Protein AF-A0A1D7ZZE1-F1 (afdb_monomer_lite)

Foldseek 3Di:
DDQDQDADPDDDPVLVVVLVVVLVPDPLDLLNLLVQLLSQLLNCPDPDCSNVVSQVVSCVSSVCVVVVQGFDAQPDPVLNVVLVVLSVVLSRDPPPVSVSVSSVSNSVRTDDPVRVVVVVVVVVVVVVVVVPDDDDPDDPPPPPPPPVCVPPVPPDPPPPDD

InterPro domains:
  IPR003812 Fido domain [PF02661] (18-60)
  IPR036597 Fido-like domain superfamily [SSF140931] (5-97)

Secondary structure (DSSP, 8-state):
--------SS--HHHHHHHHHHHHTS---HHHHHHHHHHHHHH--SSS-HHHHHHHHHHHHTTHHHH-------SSHHHHHHHHHHHHHHHH---HHHHHHHHHHHHHTSPPHHHHHHHHHHHHHHHHHHHTS----PPPSTTS-HHHHHHHSTTS------

Radius of gyration: 24.98 Å; chains: 1; bounding box: 47×61×64 Å

Structure (mmCIF, N/CA/C/O backbone):
data_AF-A0A1D7ZZE1-F1
#
_entry.id   AF-A0A1D7ZZE1-F1
#
loop_
_atom_site.group_PDB
_atom_site.id
_atom_site.type_symbol
_atom_site.label_atom_id
_atom_site.label_alt_id
_atom_site.label_comp_id
_atom_site.label_asym_id
_atom_site.label_entity_id
_atom_site.label_seq_id
_atom_site.pdbx_PDB_ins_code
_atom_site.Cartn_x
_atom_site.Cartn_y
_atom_site.Cartn_z
_atom_site.occupancy
_atom_site.B_iso_or_equiv
_atom_site.auth_seq_id
_atom_site.auth_comp_id
_atom_site.auth_asym_id
_atom_site.auth_atom_id
_atom_site.pdbx_PDB_model_num
ATOM 1 N N . MET A 1 1 ? 10.436 -9.782 25.705 1.00 39.03 1 MET A N 1
ATOM 2 C CA . MET A 1 1 ? 9.635 -10.887 25.140 1.00 39.03 1 MET A CA 1
ATOM 3 C C . MET A 1 1 ? 9.385 -10.519 23.695 1.00 39.03 1 MET A C 1
ATOM 5 O O . MET A 1 1 ? 9.026 -9.377 23.459 1.00 39.03 1 MET A O 1
ATOM 9 N N . GLY A 1 2 ? 9.771 -11.378 22.751 1.00 48.53 2 GLY A N 1
ATOM 10 C CA . GLY A 1 2 ? 9.608 -11.094 21.327 1.00 48.53 2 GLY A CA 1
ATOM 11 C C . GLY A 1 2 ? 8.176 -11.400 20.925 1.00 48.53 2 GLY A C 1
ATOM 12 O O . GLY A 1 2 ? 7.775 -12.557 21.018 1.00 48.53 2 GLY A O 1
ATOM 13 N N . ASP A 1 3 ? 7.427 -10.376 20.532 1.00 59.38 3 ASP A N 1
ATOM 14 C CA . ASP A 1 3 ? 6.078 -10.537 20.000 1.00 59.38 3 ASP A CA 1
ATOM 15 C C . ASP A 1 3 ? 6.174 -11.299 18.675 1.00 59.38 3 ASP A C 1
ATOM 17 O O . ASP A 1 3 ? 6.714 -10.807 17.681 1.00 59.38 3 ASP A O 1
ATOM 21 N N . SER A 1 4 ? 5.735 -12.558 18.679 1.00 59.81 4 SER A N 1
ATOM 22 C CA . SER A 1 4 ? 5.610 -13.351 17.463 1.00 59.81 4 SER A CA 1
ATOM 23 C C . SER A 1 4 ? 4.326 -12.953 16.752 1.00 59.81 4 SER A C 1
ATOM 25 O O . SER A 1 4 ? 3.248 -13.028 17.342 1.00 59.81 4 SER A O 1
ATOM 27 N N . TYR A 1 5 ? 4.436 -12.578 15.478 1.00 63.94 5 TYR A N 1
ATOM 28 C CA . TYR A 1 5 ? 3.269 -12.385 14.627 1.00 63.94 5 TYR A CA 1
ATOM 29 C C . TYR A 1 5 ? 2.424 -13.663 14.605 1.00 63.94 5 TYR A C 1
ATOM 31 O O . TYR A 1 5 ? 2.935 -14.727 14.247 1.00 63.94 5 TYR A O 1
ATOM 39 N N . THR A 1 6 ? 1.149 -13.558 14.979 1.00 60.59 6 THR A N 1
ATOM 40 C CA . THR A 1 6 ? 0.212 -14.684 14.926 1.00 60.59 6 THR A CA 1
ATOM 41 C C . THR A 1 6 ? -0.782 -14.403 13.816 1.00 60.59 6 THR A C 1
ATOM 43 O O . THR A 1 6 ? -1.474 -13.388 13.846 1.00 60.59 6 THR A O 1
ATOM 46 N N . LEU A 1 7 ? -0.817 -15.274 12.810 1.00 63.94 7 LEU A N 1
ATOM 47 C CA . LEU A 1 7 ? -1.798 -15.167 11.740 1.00 63.94 7 LEU A CA 1
ATOM 48 C C . LEU A 1 7 ? -3.205 -15.329 12.320 1.00 63.94 7 LEU A C 1
ATOM 50 O O . LEU A 1 7 ? -3.395 -16.208 13.167 1.00 63.94 7 LEU A O 1
ATOM 54 N N . PRO A 1 8 ? -4.193 -14.533 11.875 1.00 63.16 8 PRO A N 1
ATOM 55 C CA . PRO A 1 8 ? -5.577 -14.837 12.194 1.00 63.16 8 PRO A CA 1
ATOM 56 C C . PRO A 1 8 ? -5.888 -16.240 11.662 1.00 63.16 8 PRO A C 1
ATOM 58 O O . PRO A 1 8 ? -5.720 -16.517 10.477 1.00 63.16 8 PRO A O 1
ATOM 61 N N . GLU A 1 9 ? -6.303 -17.137 12.558 1.00 59.97 9 GLU A N 1
ATOM 62 C CA . GLU A 1 9 ? -6.534 -18.552 12.241 1.00 59.97 9 GLU A CA 1
ATOM 63 C C . GLU A 1 9 ? -7.646 -18.715 11.187 1.00 59.97 9 GLU A C 1
ATOM 65 O O . GLU A 1 9 ? -7.639 -19.670 10.412 1.00 59.97 9 GLU A O 1
ATOM 70 N N . ILE A 1 10 ? -8.573 -17.745 11.120 1.00 76.31 10 ILE A N 1
ATOM 71 C CA . ILE A 1 10 ? -9.665 -17.666 10.145 1.00 76.31 10 ILE A CA 1
ATOM 72 C C . ILE A 1 10 ? -9.946 -16.190 9.813 1.00 76.31 10 ILE A C 1
ATOM 74 O O . ILE A 1 10 ? -10.270 -15.402 10.701 1.00 76.31 10 ILE A O 1
ATOM 78 N N . VAL A 1 11 ? -9.875 -15.817 8.530 1.00 82.50 11 VAL A N 1
ATOM 79 C CA . VAL A 1 11 ? -10.415 -14.537 8.034 1.00 82.50 11 VAL A CA 1
ATOM 80 C C . VAL A 1 11 ? -11.932 -14.671 7.911 1.00 82.50 11 VAL A C 1
ATOM 82 O O . VAL A 1 11 ? -12.417 -15.565 7.219 1.00 82.50 11 VAL A O 1
ATOM 85 N N . THR A 1 12 ? -12.683 -13.806 8.592 1.00 87.06 12 THR A N 1
ATOM 86 C CA . THR A 1 12 ? -14.153 -13.837 8.613 1.00 87.06 12 THR A CA 1
ATOM 87 C C . THR A 1 12 ? -14.746 -12.678 7.819 1.00 87.06 12 THR A C 1
ATOM 89 O O . THR A 1 12 ? -14.116 -11.635 7.653 1.00 87.06 12 THR A O 1
ATOM 92 N N . GLU A 1 13 ? -15.994 -12.835 7.371 1.00 88.88 13 GLU A N 1
ATOM 93 C CA . GLU A 1 13 ? -16.747 -11.749 6.727 1.00 88.88 13 GLU A CA 1
ATOM 94 C C . GLU A 1 13 ? -16.873 -10.518 7.636 1.00 88.88 13 GLU A C 1
ATOM 96 O O . GLU A 1 13 ? -16.775 -9.398 7.152 1.00 88.88 13 GLU A O 1
ATOM 101 N N . GLY A 1 14 ? -17.010 -10.712 8.954 1.00 91.00 14 GLY A N 1
ATOM 102 C CA . GLY A 1 14 ? -17.086 -9.611 9.919 1.00 91.00 14 GLY A CA 1
ATOM 103 C C . GLY A 1 14 ? -15.829 -8.738 9.936 1.00 91.00 14 GLY A C 1
ATOM 104 O O . GLY A 1 14 ? -15.942 -7.519 9.912 1.00 91.00 14 GLY A O 1
ATOM 105 N N . ILE A 1 15 ? -14.638 -9.349 9.883 1.00 89.19 15 ILE A N 1
ATOM 106 C CA . ILE A 1 15 ? -13.366 -8.605 9.809 1.00 89.19 15 ILE A CA 1
ATOM 107 C C . ILE A 1 15 ? -13.308 -7.775 8.521 1.00 89.19 15 ILE A C 1
ATOM 109 O O . ILE A 1 15 ? -12.904 -6.615 8.547 1.00 89.19 15 ILE A O 1
ATOM 113 N N . LEU A 1 16 ? -13.733 -8.354 7.394 1.00 91.56 16 LEU A N 1
ATOM 114 C CA . LEU A 1 16 ? -13.767 -7.637 6.120 1.00 91.56 16 LEU A CA 1
ATOM 115 C C . LEU A 1 16 ? -14.775 -6.484 6.150 1.00 91.56 16 LEU A C 1
ATOM 117 O O . LEU A 1 16 ? -14.461 -5.398 5.670 1.00 91.56 16 LEU A O 1
ATOM 121 N N . GLN A 1 17 ? -15.948 -6.692 6.752 1.00 94.44 17 GLN A N 1
ATOM 122 C CA . GLN A 1 17 ? -16.967 -5.655 6.879 1.00 94.44 17 GLN A CA 1
ATOM 123 C C . GLN A 1 17 ? -16.480 -4.484 7.737 1.00 94.44 17 GLN A C 1
ATOM 125 O O . GLN A 1 17 ? -16.649 -3.340 7.339 1.00 94.44 17 GLN A O 1
ATOM 130 N N . GLU A 1 18 ? -15.791 -4.742 8.852 1.00 93.31 18 GLU A N 1
ATOM 131 C CA . GLU A 1 18 ? -15.200 -3.678 9.677 1.00 93.31 18 GLU A CA 1
ATOM 132 C C . GLU A 1 18 ? -14.181 -2.828 8.903 1.00 93.31 18 GLU A C 1
ATOM 134 O O . GLU A 1 18 ? -14.068 -1.620 9.127 1.00 93.31 18 GLU A O 1
ATOM 139 N N . MET A 1 19 ? -13.421 -3.446 7.995 1.00 93.38 19 MET A N 1
ATOM 140 C CA . MET A 1 19 ? -12.473 -2.733 7.138 1.00 93.38 19 MET A CA 1
ATOM 141 C C . MET A 1 19 ? -13.182 -1.883 6.083 1.00 93.38 19 MET A C 1
ATOM 143 O O . MET A 1 19 ? -12.755 -0.754 5.842 1.00 93.38 19 MET A O 1
ATOM 147 N N . ILE A 1 20 ? -14.259 -2.408 5.491 1.00 94.81 20 ILE A N 1
ATOM 148 C CA . ILE A 1 20 ? -15.109 -1.678 4.542 1.00 94.81 20 ILE A CA 1
ATOM 149 C C . ILE A 1 20 ? -15.747 -0.479 5.242 1.00 94.81 20 ILE A C 1
ATOM 151 O O . ILE A 1 20 ? -15.543 0.648 4.810 1.00 94.81 20 ILE A O 1
ATOM 155 N N . ASP A 1 21 ? -16.410 -0.690 6.380 1.00 96.62 21 ASP A N 1
ATOM 156 C CA . ASP A 1 21 ? -17.091 0.369 7.131 1.00 96.62 21 ASP A CA 1
ATOM 157 C C . ASP A 1 21 ? -16.118 1.487 7.545 1.00 96.62 21 ASP A C 1
ATOM 159 O O . ASP A 1 21 ? -16.436 2.679 7.489 1.00 96.62 21 ASP A O 1
ATOM 163 N N . ARG A 1 22 ? -14.893 1.116 7.943 1.00 95.06 22 ARG A N 1
ATOM 164 C CA . ARG A 1 22 ? -13.835 2.076 8.280 1.00 95.06 22 ARG A CA 1
ATOM 165 C C . ARG A 1 22 ? -13.384 2.886 7.068 1.00 95.06 22 ARG A C 1
ATOM 167 O O . ARG A 1 22 ? -13.122 4.076 7.209 1.00 95.06 22 ARG A O 1
ATOM 174 N N . PHE A 1 23 ? -13.252 2.252 5.907 1.00 96.56 23 PHE A N 1
ATOM 175 C CA . PHE A 1 23 ? -12.867 2.943 4.682 1.00 96.56 23 PHE A CA 1
ATOM 176 C C . PHE A 1 23 ? -13.991 3.857 4.181 1.00 96.56 23 PHE A C 1
ATOM 178 O O . PHE A 1 23 ? -13.736 5.026 3.894 1.00 96.56 23 PHE A O 1
ATOM 185 N N . ASP A 1 24 ? -15.234 3.379 4.191 1.00 96.31 24 ASP A N 1
ATOM 186 C CA . ASP A 1 24 ? -16.404 4.118 3.708 1.00 96.31 24 ASP A CA 1
ATOM 187 C C . ASP A 1 24 ? -16.682 5.393 4.518 1.00 96.31 24 ASP A C 1
ATOM 189 O O . ASP A 1 24 ? -17.240 6.365 4.002 1.00 96.31 24 ASP A O 1
ATOM 193 N N . THR A 1 25 ? -16.270 5.397 5.788 1.00 96.50 25 THR A N 1
ATOM 194 C CA . THR A 1 25 ? -16.373 6.540 6.709 1.00 96.50 25 THR A CA 1
ATOM 195 C C . THR A 1 25 ? -15.119 7.421 6.749 1.00 96.50 25 THR A C 1
ATOM 197 O O . THR A 1 25 ? -15.092 8.402 7.497 1.00 96.50 25 THR A O 1
ATOM 200 N N . SER A 1 26 ? -14.087 7.096 5.963 1.00 95.69 26 SER A N 1
ATOM 201 C CA . SER A 1 26 ? -12.837 7.858 5.879 1.00 95.69 26 SER A CA 1
ATOM 202 C C . SER A 1 26 ? -12.933 9.058 4.928 1.00 95.69 26 SER A C 1
ATOM 204 O O . SER A 1 26 ? -13.961 9.315 4.302 1.00 95.69 26 SER A O 1
ATOM 206 N N . GLU A 1 27 ? -11.838 9.809 4.807 1.00 95.88 27 GLU A N 1
ATOM 207 C CA . GLU A 1 27 ? -11.724 10.927 3.863 1.00 95.88 27 GLU A CA 1
ATOM 208 C C . GLU A 1 27 ? -11.276 10.480 2.457 1.00 95.88 27 GLU A C 1
ATOM 210 O O . GLU A 1 27 ? -11.106 11.327 1.580 1.00 95.88 27 GLU A O 1
ATOM 215 N N . TYR A 1 28 ? -11.098 9.170 2.224 1.00 94.44 28 TYR A N 1
ATOM 216 C CA . TYR A 1 28 ? -10.613 8.600 0.958 1.00 94.44 28 TYR A CA 1
ATOM 217 C C . TYR A 1 28 ? -9.256 9.180 0.533 1.00 94.44 28 TYR A C 1
ATOM 219 O O . TYR A 1 28 ? -8.999 9.459 -0.639 1.00 94.44 28 TYR A O 1
ATOM 227 N N . THR A 1 29 ? -8.362 9.393 1.498 1.00 95.00 29 THR A N 1
ATOM 228 C CA . THR A 1 29 ? -7.010 9.884 1.221 1.00 95.00 29 THR A CA 1
ATOM 229 C C . THR A 1 29 ? -6.116 8.765 0.688 1.00 95.00 29 THR A C 1
ATOM 231 O O . THR A 1 29 ? -6.378 7.576 0.878 1.00 95.00 29 THR A O 1
ATOM 234 N N . THR A 1 30 ? -4.969 9.119 0.100 1.00 93.69 30 THR A N 1
ATOM 235 C CA . THR A 1 30 ? -3.932 8.138 -0.268 1.00 93.69 30 THR A CA 1
ATOM 236 C C . THR A 1 30 ? -3.523 7.263 0.924 1.00 93.69 30 THR A C 1
ATOM 238 O O . THR A 1 30 ? -3.281 6.067 0.763 1.00 93.69 30 THR A O 1
ATOM 241 N N . LYS A 1 31 ? -3.481 7.836 2.137 1.00 96.25 31 LYS A N 1
ATOM 242 C CA . LYS A 1 31 ? -3.192 7.098 3.374 1.00 96.25 31 LYS A CA 1
ATOM 243 C C . LYS A 1 31 ? -4.277 6.060 3.671 1.00 96.25 31 LYS A C 1
A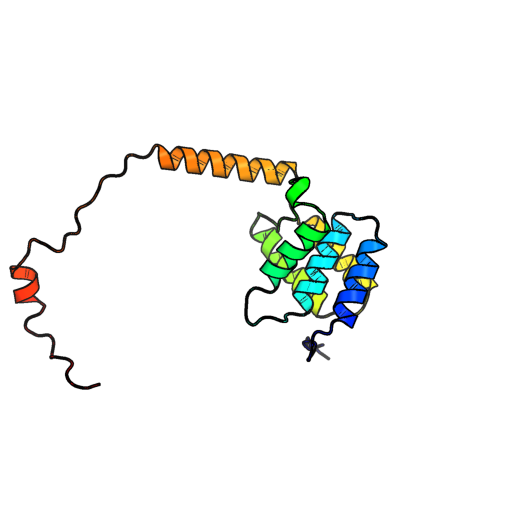TOM 245 O O . LYS A 1 31 ? -3.934 4.946 4.057 1.00 96.25 31 LYS A O 1
ATOM 250 N N . ASP A 1 32 ? -5.549 6.376 3.445 1.00 96.94 32 ASP A N 1
ATOM 251 C CA . ASP A 1 32 ? -6.660 5.438 3.656 1.00 96.94 32 ASP A CA 1
ATOM 252 C C . ASP A 1 32 ? -6.599 4.256 2.682 1.00 96.94 32 ASP A C 1
ATOM 254 O O . ASP A 1 32 ? -6.728 3.105 3.102 1.00 96.94 32 ASP A O 1
ATOM 258 N N . GLY A 1 33 ? -6.260 4.502 1.414 1.00 97.12 33 GLY A N 1
ATOM 259 C CA . GLY A 1 33 ? -5.986 3.430 0.452 1.00 97.12 33 GLY A CA 1
ATOM 260 C C . GLY A 1 33 ? -4.819 2.528 0.884 1.00 97.12 33 GLY A C 1
ATOM 261 O O . GLY A 1 33 ? -4.920 1.297 0.862 1.00 97.12 33 GLY A O 1
ATOM 262 N N . TRP A 1 34 ? -3.716 3.115 1.360 1.00 97.88 34 TRP A N 1
ATOM 263 C CA . TRP A 1 34 ? -2.592 2.340 1.901 1.00 97.88 34 TRP A CA 1
ATOM 264 C C . TRP A 1 34 ? -2.943 1.575 3.181 1.00 97.88 34 TRP A C 1
ATOM 266 O O . TRP A 1 34 ? -2.380 0.501 3.408 1.00 97.88 34 TRP A O 1
ATOM 276 N N . ARG A 1 35 ? -3.879 2.078 3.996 1.00 97.62 35 ARG A N 1
ATOM 277 C CA . ARG A 1 35 ? -4.408 1.360 5.163 1.00 97.62 35 ARG A CA 1
ATOM 278 C C . ARG A 1 35 ? -5.162 0.106 4.739 1.00 97.62 35 ARG A C 1
ATOM 280 O O . ARG A 1 35 ? -4.859 -0.964 5.259 1.00 97.62 35 ARG A O 1
ATOM 287 N N . VAL A 1 36 ? -6.059 0.214 3.752 1.00 97.44 36 VAL A N 1
ATOM 288 C CA . VAL A 1 36 ? -6.762 -0.946 3.172 1.00 97.44 36 VAL A CA 1
ATOM 289 C C . VAL A 1 36 ? -5.752 -1.982 2.682 1.00 97.44 36 VAL A C 1
ATOM 291 O O . VAL A 1 36 ? -5.846 -3.156 3.038 1.00 97.44 36 VAL A O 1
ATOM 294 N N . PHE A 1 37 ? -4.729 -1.553 1.936 1.00 98.00 37 PHE A N 1
ATOM 295 C CA . PHE A 1 37 ? -3.649 -2.443 1.509 1.00 98.00 37 PHE A CA 1
ATOM 296 C C . PHE A 1 37 ? -2.953 -3.132 2.694 1.00 98.00 37 PHE A C 1
ATOM 298 O O . PHE A 1 37 ? -2.761 -4.349 2.663 1.00 98.00 37 PHE A O 1
ATOM 305 N N . ALA A 1 38 ? -2.544 -2.377 3.718 1.00 97.19 38 ALA A N 1
ATOM 306 C CA . ALA A 1 38 ? -1.765 -2.903 4.836 1.00 97.19 38 ALA A CA 1
ATOM 307 C C . ALA A 1 38 ? -2.572 -3.909 5.669 1.00 97.19 38 ALA A C 1
ATOM 309 O O . ALA A 1 38 ? -2.065 -4.995 5.964 1.00 97.19 38 ALA A O 1
ATOM 310 N N . ASP A 1 39 ? -3.830 -3.586 5.970 1.00 95.38 39 ASP A N 1
ATOM 311 C CA . ASP A 1 39 ? -4.744 -4.440 6.727 1.00 95.38 39 ASP A CA 1
ATOM 312 C C . ASP A 1 39 ? -5.076 -5.727 5.942 1.00 95.38 39 ASP A C 1
ATOM 314 O O . ASP A 1 39 ? -4.971 -6.831 6.484 1.00 95.38 39 ASP A O 1
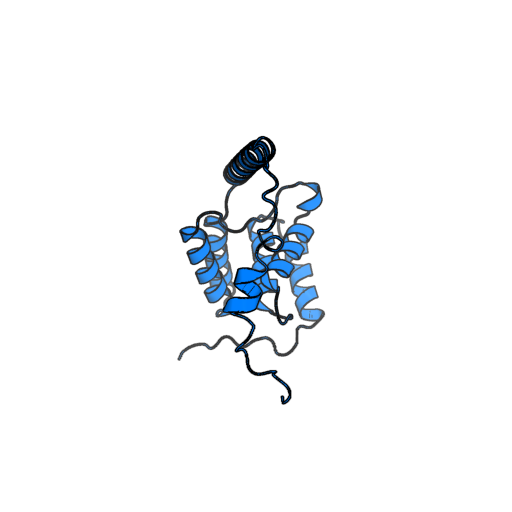ATOM 318 N N . LEU A 1 40 ? -5.362 -5.624 4.634 1.00 95.50 40 LEU A N 1
ATOM 319 C CA . LEU A 1 40 ? -5.617 -6.791 3.777 1.00 95.50 40 LEU A CA 1
ATOM 320 C C . LEU A 1 40 ? -4.379 -7.683 3.657 1.00 95.50 40 LEU A C 1
ATOM 322 O O . LEU A 1 40 ? -4.463 -8.911 3.729 1.00 95.50 40 LEU A O 1
ATOM 326 N N . ALA A 1 41 ? -3.208 -7.071 3.482 1.00 95.06 41 ALA A N 1
ATOM 327 C CA . ALA A 1 41 ? -1.960 -7.801 3.355 1.00 95.06 41 ALA A CA 1
ATOM 328 C C . ALA A 1 41 ? -1.548 -8.478 4.675 1.00 95.06 41 ALA A C 1
ATOM 330 O O . ALA A 1 41 ? -0.924 -9.541 4.620 1.00 95.06 41 ALA A O 1
ATOM 331 N N . LYS A 1 42 ? -1.909 -7.898 5.834 1.00 93.75 42 LYS A N 1
ATOM 332 C CA . LYS A 1 42 ? -1.696 -8.483 7.171 1.00 93.75 42 LYS A CA 1
ATOM 333 C C . LYS A 1 42 ? -2.457 -9.802 7.305 1.00 93.75 42 LYS A C 1
ATOM 335 O O . LYS A 1 42 ? -1.867 -10.791 7.721 1.00 93.75 42 LYS A O 1
ATOM 340 N N . MET A 1 43 ? -3.711 -9.876 6.864 1.00 91.50 43 MET A N 1
ATOM 341 C CA . MET A 1 43 ? -4.539 -11.081 7.036 1.00 91.50 43 MET A CA 1
ATOM 342 C C . MET A 1 43 ? -3.972 -12.365 6.405 1.00 91.50 43 MET A C 1
ATOM 344 O O . MET A 1 43 ? -4.254 -13.449 6.901 1.00 91.50 43 MET A O 1
ATOM 348 N N . GLN A 1 44 ? -3.188 -12.254 5.328 1.00 90.25 44 GLN A N 1
ATOM 349 C CA . GLN A 1 44 ? -2.561 -13.379 4.612 1.00 90.25 44 GLN A CA 1
ATOM 350 C C . GLN A 1 44 ? -3.463 -14.619 4.359 1.00 90.25 44 GLN A C 1
ATOM 352 O O . GLN A 1 44 ? -3.047 -15.742 4.644 1.00 90.25 44 GLN A O 1
ATOM 357 N N . PRO A 1 45 ? -4.675 -14.465 3.784 1.00 89.88 45 PRO A N 1
ATOM 358 C CA . PRO A 1 45 ? -5.610 -15.583 3.592 1.00 89.88 45 PRO A CA 1
ATOM 359 C C . PRO A 1 45 ? -5.194 -16.600 2.515 1.00 89.88 45 PRO A C 1
ATOM 361 O O . PRO A 1 45 ? -5.718 -17.713 2.480 1.00 89.88 45 PRO A O 1
ATOM 364 N N . PHE A 1 46 ? -4.291 -16.234 1.602 1.00 90.69 46 PHE A N 1
ATOM 365 C CA . PHE A 1 46 ? -3.880 -17.075 0.476 1.00 90.69 46 PHE A CA 1
ATOM 366 C C . PHE A 1 46 ? -2.473 -17.655 0.678 1.00 90.69 46 PHE A C 1
ATOM 368 O O . PHE A 1 46 ? -1.618 -17.038 1.313 1.00 90.69 46 PHE A O 1
ATOM 375 N N . GLN A 1 47 ? -2.202 -18.813 0.060 1.00 88.00 47 GLN A N 1
ATOM 376 C CA . GLN A 1 47 ? -0.869 -19.445 0.052 1.00 88.00 47 GLN A CA 1
ATOM 377 C C . GLN A 1 47 ? 0.199 -18.567 -0.623 1.00 88.00 47 GLN A C 1
ATOM 379 O O . GLN A 1 47 ? 1.353 -18.544 -0.207 1.00 88.00 47 GLN A O 1
ATOM 384 N N . ASP A 1 48 ? -0.192 -17.830 -1.662 1.00 92.38 48 ASP A N 1
ATOM 385 C CA . ASP A 1 48 ? 0.631 -16.832 -2.339 1.00 92.38 48 ASP A CA 1
ATOM 386 C C . ASP A 1 48 ? -0.272 -15.690 -2.828 1.00 92.38 48 ASP A C 1
ATOM 388 O O . ASP A 1 48 ? -1.484 -15.839 -2.969 1.00 92.38 48 ASP A O 1
ATOM 392 N N . GLY A 1 49 ? 0.319 -14.527 -3.091 1.00 93.44 49 GLY A N 1
ATOM 393 C CA . GLY A 1 49 ? -0.356 -13.415 -3.751 1.00 93.44 49 GLY A CA 1
ATOM 394 C C . GLY A 1 49 ? -0.995 -12.397 -2.816 1.00 93.44 49 GLY A C 1
ATOM 395 O O . GLY A 1 49 ? -1.449 -11.377 -3.315 1.00 93.44 49 GLY A O 1
ATOM 396 N N . ASN A 1 50 ? -0.938 -12.578 -1.493 1.00 94.38 50 ASN A N 1
ATOM 397 C CA . ASN A 1 50 ? -1.589 -11.699 -0.505 1.00 94.38 50 ASN A CA 1
ATOM 398 C C . ASN A 1 50 ? -1.370 -10.197 -0.763 1.00 94.38 50 ASN A C 1
ATOM 400 O O . ASN A 1 50 ? -2.327 -9.440 -0.858 1.00 94.38 50 ASN A O 1
ATOM 404 N N . LYS A 1 51 ? -0.118 -9.770 -0.975 1.00 95.44 51 LYS A N 1
ATOM 405 C CA . LYS A 1 51 ? 0.212 -8.361 -1.264 1.00 95.44 51 LYS A CA 1
ATOM 406 C C . LYS A 1 51 ? -0.306 -7.881 -2.624 1.00 95.44 51 LYS A C 1
ATOM 408 O O . LYS A 1 51 ? -0.710 -6.733 -2.744 1.00 95.44 51 LYS A O 1
ATOM 413 N N . ARG A 1 52 ? -0.298 -8.747 -3.644 1.00 96.69 52 ARG A N 1
ATOM 414 C CA . ARG A 1 52 ? -0.811 -8.418 -4.986 1.00 96.69 52 ARG A CA 1
ATOM 415 C C . ARG A 1 52 ? -2.326 -8.235 -4.937 1.00 96.69 52 ARG A C 1
ATOM 417 O O . ARG A 1 52 ? -2.823 -7.223 -5.409 1.00 96.69 52 ARG A O 1
ATOM 424 N N . THR A 1 53 ? -3.030 -9.168 -4.300 1.00 97.00 53 THR A N 1
ATOM 425 C CA . THR A 1 53 ? -4.484 -9.101 -4.118 1.00 97.00 53 THR A CA 1
ATOM 426 C C . THR A 1 53 ? -4.886 -7.900 -3.264 1.00 97.00 53 THR A C 1
ATOM 428 O O . THR A 1 53 ? -5.782 -7.162 -3.655 1.00 97.00 53 THR A O 1
ATOM 431 N N . ALA A 1 54 ? -4.181 -7.646 -2.156 1.00 97.12 54 ALA A N 1
ATOM 432 C CA . ALA A 1 54 ? -4.419 -6.480 -1.308 1.00 97.12 54 ALA A CA 1
ATOM 433 C C . ALA A 1 54 ? -4.242 -5.158 -2.068 1.00 97.12 54 ALA A C 1
ATOM 435 O O . ALA A 1 54 ? -5.049 -4.249 -1.911 1.00 97.12 54 ALA A O 1
ATOM 436 N N . LEU A 1 55 ? -3.213 -5.053 -2.916 1.00 97.62 55 LEU A N 1
ATOM 437 C CA . LEU A 1 55 ? -2.961 -3.837 -3.689 1.00 97.62 55 LEU A CA 1
ATOM 438 C C . LEU A 1 55 ? -4.018 -3.619 -4.776 1.00 97.62 55 LEU A C 1
ATOM 440 O O . LEU A 1 55 ? -4.415 -2.483 -5.007 1.00 97.62 55 LEU A O 1
ATOM 444 N N . ILE A 1 56 ? -4.492 -4.686 -5.427 1.00 97.75 56 ILE A N 1
ATOM 445 C CA . ILE A 1 56 ? -5.596 -4.600 -6.395 1.00 97.75 56 ILE A CA 1
ATOM 446 C C . ILE A 1 56 ? -6.876 -4.134 -5.696 1.00 97.75 56 ILE A C 1
ATOM 448 O O . ILE A 1 56 ? -7.510 -3.198 -6.167 1.00 97.75 56 ILE A O 1
ATOM 452 N N . ALA A 1 57 ? -7.219 -4.738 -4.556 1.00 97.12 57 ALA A N 1
ATOM 453 C CA . ALA A 1 57 ? -8.410 -4.376 -3.792 1.00 97.12 57 ALA A CA 1
ATOM 454 C C . ALA A 1 57 ? -8.356 -2.930 -3.274 1.00 97.12 57 ALA A C 1
ATOM 456 O O . ALA A 1 57 ? -9.342 -2.210 -3.374 1.00 97.12 57 ALA A O 1
ATOM 457 N N . ALA A 1 58 ? -7.200 -2.481 -2.781 1.00 97.62 58 ALA A N 1
ATOM 458 C CA . ALA A 1 58 ? -7.015 -1.097 -2.353 1.00 97.62 58 ALA A CA 1
ATOM 459 C C . ALA A 1 58 ? -7.135 -0.104 -3.521 1.00 97.62 58 ALA A C 1
ATOM 461 O O . ALA A 1 58 ? -7.752 0.944 -3.374 1.00 97.62 58 ALA A O 1
ATOM 462 N N . ASN A 1 59 ? -6.583 -0.437 -4.691 1.00 97.69 59 ASN A N 1
ATOM 463 C CA . ASN A 1 59 ? -6.730 0.389 -5.891 1.00 97.69 59 ASN A CA 1
ATOM 464 C C . ASN A 1 59 ? -8.183 0.461 -6.379 1.00 97.69 59 ASN A C 1
ATOM 466 O O . ASN A 1 59 ? -8.636 1.536 -6.761 1.00 97.69 59 ASN A O 1
ATOM 470 N N . GLU A 1 60 ? -8.915 -0.653 -6.335 1.00 97.25 60 GLU A N 1
ATOM 471 C CA . GLU A 1 60 ? -10.348 -0.674 -6.650 1.00 97.25 60 GLU A CA 1
ATOM 472 C C . GLU A 1 60 ? -11.144 0.198 -5.673 1.00 97.25 60 GLU A C 1
ATOM 474 O O . GLU A 1 60 ? -11.921 1.042 -6.104 1.00 97.25 60 GLU A O 1
ATOM 479 N N . ALA A 1 61 ? -10.891 0.063 -4.367 1.00 96.38 61 ALA A N 1
ATOM 480 C CA . ALA A 1 61 ? -11.550 0.865 -3.335 1.00 96.38 61 ALA A CA 1
ATOM 481 C C . ALA A 1 61 ? -11.302 2.376 -3.514 1.00 96.38 61 ALA A C 1
ATOM 483 O O . ALA A 1 61 ? -12.185 3.188 -3.260 1.00 96.38 61 ALA A O 1
ATOM 484 N N . MET A 1 62 ? -10.119 2.754 -4.006 1.00 96.44 62 MET A N 1
ATOM 485 C CA . MET A 1 62 ? -9.764 4.142 -4.328 1.00 96.44 62 MET A CA 1
ATOM 486 C C . MET A 1 62 ? -10.290 4.620 -5.696 1.00 96.44 62 MET A C 1
ATOM 488 O O . MET A 1 62 ? -10.029 5.759 -6.081 1.00 96.44 62 MET A O 1
ATOM 492 N N . GLY A 1 63 ? -10.986 3.774 -6.465 1.00 95.94 63 GLY A N 1
ATOM 493 C CA . GLY A 1 63 ? -11.470 4.109 -7.809 1.00 95.94 63 GLY A CA 1
ATOM 494 C C . GLY A 1 63 ? 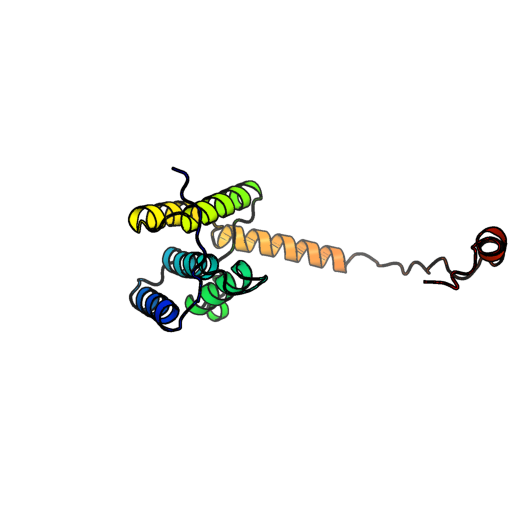-10.354 4.282 -8.850 1.00 95.94 63 GLY A C 1
ATOM 495 O O . GLY A 1 63 ? -10.565 4.897 -9.897 1.00 95.94 63 GLY A O 1
ATOM 496 N N . ALA A 1 64 ? -9.159 3.741 -8.592 1.00 93.62 64 ALA A N 1
ATOM 497 C CA . ALA A 1 64 ? -7.964 3.979 -9.404 1.00 93.62 64 ALA A CA 1
ATOM 498 C C . ALA A 1 64 ? -8.106 3.504 -10.860 1.00 93.62 64 ALA A C 1
ATOM 500 O O . ALA A 1 64 ? -7.469 4.048 -11.757 1.00 93.62 64 ALA A O 1
ATOM 501 N N . PHE A 1 65 ? -8.954 2.509 -11.133 1.00 91.44 65 PHE A N 1
ATOM 502 C CA . PHE A 1 65 ? -9.191 2.040 -12.501 1.00 91.44 65 PHE A CA 1
ATOM 503 C C . PHE A 1 65 ? -9.946 3.059 -13.364 1.00 91.44 65 PHE A C 1
ATOM 505 O O . PHE A 1 65 ? -9.769 3.069 -14.584 1.00 91.44 65 PHE A O 1
ATOM 512 N N . GLU A 1 66 ? -10.742 3.933 -12.745 1.00 93.31 66 GLU A N 1
ATOM 513 C CA . GLU A 1 66 ? -11.445 5.022 -13.426 1.00 93.31 66 GLU A CA 1
ATOM 514 C C . GLU A 1 66 ? -10.578 6.283 -13.504 1.00 93.31 66 GLU A C 1
ATOM 516 O O . GLU A 1 66 ? -10.500 6.920 -14.556 1.00 93.31 66 GLU A O 1
ATOM 521 N N . THR A 1 67 ? -9.901 6.631 -12.406 1.00 90.38 67 THR A N 1
ATOM 522 C CA . THR A 1 67 ? -9.110 7.869 -12.291 1.00 90.38 67 THR A CA 1
A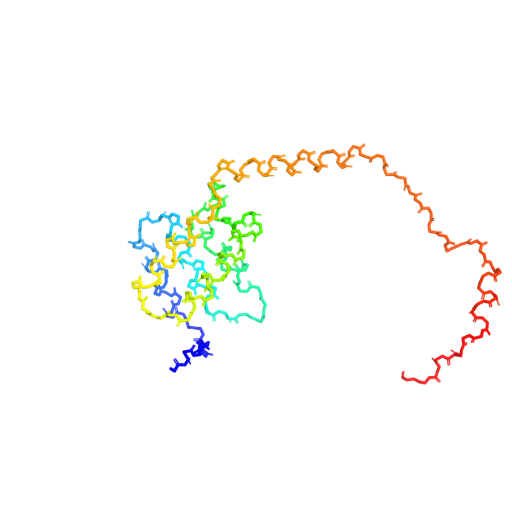TOM 523 C C . THR A 1 67 ? -7.698 7.752 -12.861 1.00 90.38 67 THR A C 1
ATOM 525 O O . THR A 1 67 ? -7.081 8.768 -13.171 1.00 90.38 67 THR A O 1
ATOM 528 N N . GLN A 1 68 ? -7.196 6.525 -13.018 1.00 88.62 68 GLN A N 1
ATOM 529 C CA . GLN A 1 68 ? -5.806 6.193 -13.346 1.00 88.62 68 GLN A CA 1
ATOM 530 C C . GLN A 1 68 ? -4.777 6.635 -12.290 1.00 88.62 68 GLN A C 1
ATOM 532 O O . GLN A 1 68 ? -3.578 6.607 -12.569 1.00 88.62 68 GLN A O 1
ATOM 537 N N . ASP A 1 69 ? -5.217 7.000 -11.082 1.00 89.62 69 ASP A N 1
ATOM 538 C CA . ASP A 1 69 ? -4.341 7.364 -9.963 1.00 89.62 69 ASP A CA 1
ATOM 539 C C . ASP A 1 69 ? -4.112 6.151 -9.053 1.00 89.62 69 ASP A C 1
ATOM 541 O O . ASP A 1 69 ? -4.853 5.893 -8.104 1.00 89.62 69 ASP A O 1
ATOM 545 N N . PHE A 1 70 ? -3.117 5.339 -9.410 1.00 93.56 70 PHE A N 1
ATOM 546 C CA . PHE A 1 70 ? -2.848 4.076 -8.731 1.00 93.56 70 PHE A CA 1
ATOM 547 C C . PHE A 1 70 ? -1.965 4.258 -7.489 1.00 93.56 70 PHE A C 1
ATOM 549 O O . PHE A 1 70 ? -0.980 4.996 -7.476 1.00 93.56 70 PHE A O 1
ATOM 556 N N . LEU A 1 71 ? -2.249 3.463 -6.460 1.00 95.88 71 LEU A N 1
ATOM 557 C CA . LEU A 1 71 ? -1.310 3.160 -5.388 1.00 95.88 71 LEU A CA 1
ATOM 558 C C . LEU A 1 71 ? -0.170 2.311 -5.957 1.00 95.88 71 LEU A C 1
ATOM 560 O O . LEU A 1 71 ? -0.373 1.174 -6.400 1.00 95.88 71 LEU A O 1
ATOM 564 N N . VAL A 1 72 ? 1.042 2.857 -5.912 1.00 94.81 72 VAL A N 1
ATOM 565 C CA . VAL A 1 72 ? 2.248 2.234 -6.464 1.00 94.81 72 VAL A CA 1
ATOM 566 C C . VAL A 1 72 ? 3.267 2.039 -5.354 1.00 94.81 72 VAL A C 1
ATOM 568 O O . VAL A 1 72 ? 3.556 2.949 -4.581 1.00 94.81 72 VAL A O 1
ATOM 571 N N . LEU A 1 73 ? 3.826 0.834 -5.257 1.00 95.31 73 LEU A N 1
ATOM 572 C CA . LEU A 1 73 ? 4.928 0.572 -4.331 1.00 95.31 73 LEU A CA 1
ATOM 573 C C . LEU A 1 73 ? 6.144 1.448 -4.680 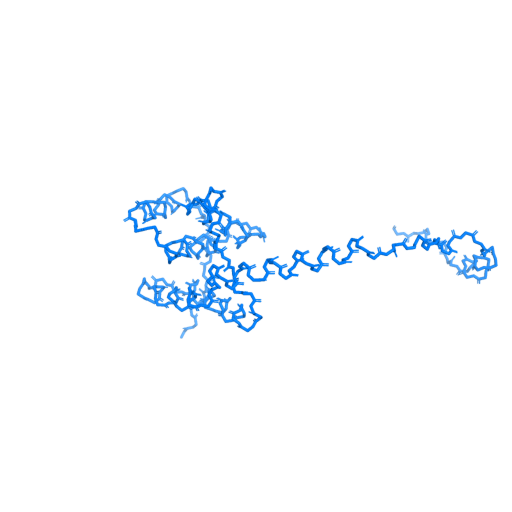1.00 95.31 73 LEU A C 1
ATOM 575 O O . LEU A 1 73 ? 6.318 1.808 -5.844 1.00 95.31 73 LEU A O 1
ATOM 579 N N . PRO A 1 74 ? 7.035 1.742 -3.718 1.00 95.75 74 PRO A N 1
ATOM 580 C CA . PRO A 1 74 ? 8.240 2.508 -4.009 1.00 95.75 74 PRO A CA 1
ATOM 581 C C . PRO A 1 74 ? 9.042 1.896 -5.161 1.00 95.75 74 PRO A C 1
ATOM 583 O O . PRO A 1 74 ? 9.298 0.686 -5.172 1.00 95.75 74 PRO A O 1
ATOM 586 N N . LEU A 1 75 ? 9.426 2.750 -6.111 1.00 91.56 75 LEU A N 1
ATOM 587 C CA . LEU A 1 75 ? 10.099 2.359 -7.354 1.00 91.56 75 LEU A CA 1
ATOM 588 C C . LEU A 1 75 ? 11.598 2.131 -7.140 1.00 91.56 75 LEU A C 1
ATOM 590 O O . LEU A 1 75 ? 12.191 1.261 -7.777 1.00 91.56 75 LEU A O 1
ATOM 594 N N . GLN A 1 76 ? 12.201 2.887 -6.218 1.00 91.88 76 GLN A N 1
ATOM 595 C CA . GLN A 1 76 ? 13.612 2.745 -5.878 1.00 91.88 76 GLN A CA 1
ATOM 596 C C . GLN A 1 76 ? 13.842 1.554 -4.932 1.00 91.88 76 GLN A C 1
ATOM 598 O O . GLN A 1 76 ? 13.101 1.408 -3.950 1.00 91.88 76 GLN A O 1
ATOM 603 N N . PRO A 1 77 ? 14.860 0.703 -5.173 1.00 93.69 77 PRO A N 1
ATOM 604 C CA . PRO A 1 77 ? 15.112 -0.490 -4.362 1.00 93.69 77 PRO A CA 1
ATOM 605 C C . PRO A 1 77 ? 15.301 -0.220 -2.863 1.00 93.69 77 PRO A C 1
ATOM 607 O O . PRO A 1 77 ? 14.847 -1.019 -2.036 1.00 93.69 77 PRO A O 1
ATOM 610 N N . GLU A 1 78 ? 15.945 0.888 -2.485 1.00 95.69 78 GLU A N 1
ATOM 611 C CA . GLU A 1 78 ? 16.157 1.244 -1.080 1.00 95.69 78 GLU A CA 1
ATOM 612 C C . GLU A 1 78 ? 14.846 1.620 -0.384 1.00 95.69 78 GLU A C 1
ATOM 614 O O . GLU A 1 78 ? 14.547 1.102 0.697 1.00 95.69 78 GLU A O 1
ATOM 619 N N . SER A 1 79 ? 14.022 2.441 -1.040 1.00 96.06 79 SER A N 1
ATOM 620 C CA . SER A 1 79 ? 12.702 2.834 -0.546 1.00 96.06 79 SER A CA 1
ATOM 621 C C . SER A 1 79 ? 11.773 1.630 -0.468 1.00 96.06 79 SER A C 1
ATOM 623 O O . SER A 1 79 ? 11.044 1.476 0.509 1.00 96.06 79 SER A O 1
ATOM 625 N N . ASN A 1 80 ? 11.854 0.721 -1.443 1.00 96.25 80 ASN A N 1
ATOM 626 C CA . ASN A 1 80 ? 11.074 -0.510 -1.454 1.00 96.25 80 ASN A CA 1
ATOM 627 C C . ASN A 1 80 ? 11.453 -1.420 -0.280 1.00 96.25 80 ASN A C 1
ATOM 629 O O . ASN A 1 80 ? 10.588 -1.858 0.476 1.00 96.25 80 ASN A O 1
ATOM 633 N N . THR A 1 81 ? 12.752 -1.634 -0.059 1.00 97.69 81 THR A N 1
ATOM 634 C CA . THR A 1 81 ? 13.252 -2.434 1.069 1.00 97.69 81 THR A CA 1
ATOM 635 C C . THR A 1 81 ? 12.787 -1.854 2.404 1.00 97.69 81 THR A C 1
ATOM 637 O O . THR A 1 81 ? 12.313 -2.589 3.275 1.00 97.69 81 THR A O 1
ATOM 640 N N . LYS A 1 82 ? 12.865 -0.525 2.555 1.00 98.12 82 LYS A N 1
ATOM 641 C CA . LYS A 1 82 ? 12.392 0.169 3.756 1.00 98.12 82 LYS A CA 1
ATOM 642 C C . LYS A 1 82 ? 10.880 0.020 3.938 1.00 98.12 82 LYS A C 1
ATOM 644 O O . LYS A 1 82 ? 10.442 -0.337 5.029 1.00 98.12 82 LYS A O 1
ATOM 649 N N . PHE A 1 83 ? 10.099 0.214 2.878 1.00 98.31 83 PHE A N 1
ATOM 650 C CA . PHE A 1 83 ? 8.646 0.049 2.890 1.00 98.31 83 PHE A CA 1
ATOM 651 C C . PHE A 1 83 ? 8.238 -1.361 3.317 1.00 98.31 83 PHE A C 1
ATOM 653 O O . PHE A 1 83 ? 7.387 -1.520 4.189 1.00 98.31 83 PHE A O 1
ATOM 660 N N . ILE A 1 84 ? 8.884 -2.396 2.771 1.00 97.50 84 ILE A N 1
ATOM 661 C CA . ILE A 1 84 ? 8.617 -3.783 3.167 1.00 97.50 84 ILE A CA 1
ATOM 662 C C . ILE A 1 84 ? 8.958 -4.005 4.645 1.00 97.50 84 ILE A C 1
ATOM 664 O O . ILE A 1 84 ? 8.186 -4.650 5.351 1.00 97.50 84 ILE A O 1
ATOM 668 N N . GLY A 1 85 ? 10.062 -3.441 5.142 1.00 97.88 85 GLY A N 1
ATOM 669 C CA . GLY A 1 85 ? 10.414 -3.502 6.562 1.00 97.88 85 GLY A CA 1
ATOM 670 C C . GLY A 1 85 ? 9.379 -2.836 7.478 1.00 97.88 85 GLY A C 1
ATOM 671 O O . GLY A 1 85 ? 9.048 -3.387 8.529 1.00 97.88 85 GLY A O 1
ATOM 672 N N . LEU A 1 86 ? 8.838 -1.684 7.077 1.00 98.38 86 LEU A N 1
ATOM 673 C CA . LEU A 1 86 ? 7.771 -0.990 7.807 1.00 98.38 86 LEU A CA 1
ATOM 674 C C . LEU A 1 86 ? 6.459 -1.775 7.779 1.00 98.38 86 LEU A C 1
ATOM 676 O O . LEU A 1 86 ? 5.831 -1.931 8.822 1.00 98.38 86 LEU A O 1
ATOM 680 N N . LEU A 1 87 ? 6.104 -2.362 6.635 1.00 97.69 87 LEU A N 1
ATOM 681 C CA . LEU A 1 87 ? 4.940 -3.239 6.512 1.00 97.69 87 LEU A CA 1
ATOM 682 C C . LEU A 1 87 ? 5.045 -4.455 7.447 1.00 97.69 87 LEU A C 1
ATOM 684 O O . LEU A 1 87 ? 4.065 -4.828 8.083 1.00 97.69 87 LEU A O 1
ATOM 688 N N . MET A 1 88 ? 6.233 -5.052 7.600 1.00 95.94 88 MET A N 1
ATOM 689 C CA . MET A 1 88 ? 6.422 -6.142 8.571 1.00 95.94 88 MET A CA 1
ATOM 690 C C . MET A 1 88 ? 6.244 -5.664 10.017 1.00 95.94 88 MET A C 1
ATOM 692 O O . MET A 1 88 ? 5.681 -6.384 10.836 1.00 95.94 88 MET A O 1
ATOM 696 N N . ARG A 1 89 ? 6.687 -4.443 10.345 1.00 96.56 89 ARG A N 1
ATOM 697 C CA . ARG A 1 89 ? 6.443 -3.844 11.670 1.00 96.56 89 ARG A CA 1
ATOM 698 C C . ARG A 1 89 ? 4.961 -3.558 11.896 1.00 96.56 89 ARG A C 1
ATOM 700 O O . ARG A 1 89 ? 4.489 -3.768 13.005 1.00 96.56 89 ARG A O 1
ATOM 707 N N . TYR A 1 90 ? 4.240 -3.141 10.856 1.00 96.44 90 TYR A N 1
ATOM 708 C CA . TYR A 1 90 ? 2.793 -2.928 10.898 1.00 96.44 90 TYR A CA 1
ATOM 709 C C . TYR A 1 90 ? 2.056 -4.226 11.242 1.00 96.44 90 TYR A C 1
ATOM 711 O O . TYR A 1 90 ? 1.143 -4.227 12.062 1.00 96.44 90 TYR A O 1
ATOM 719 N N . TYR A 1 91 ? 2.496 -5.357 10.680 1.00 93.81 91 TYR A N 1
ATOM 720 C CA . TYR A 1 91 ? 1.921 -6.666 11.000 1.00 93.81 91 TYR A CA 1
ATOM 721 C C . TYR A 1 91 ? 2.100 -7.044 12.470 1.00 93.81 91 TYR A C 1
ATOM 723 O O . TYR A 1 91 ? 1.192 -7.613 13.065 1.00 93.81 91 TYR A O 1
ATOM 731 N N . LEU A 1 92 ? 3.251 -6.713 13.057 1.00 92.62 92 LEU A N 1
ATOM 732 C CA . LEU A 1 92 ? 3.619 -7.105 14.419 1.00 92.62 92 LEU A CA 1
ATOM 733 C C . LEU A 1 92 ? 2.928 -6.299 15.523 1.00 92.62 92 LEU A C 1
ATOM 735 O O . LEU A 1 92 ? 3.009 -6.694 16.680 1.00 92.62 92 LEU A O 1
ATOM 739 N N . THR A 1 93 ? 2.297 -5.173 15.194 1.00 92.19 93 THR A N 1
ATOM 740 C CA . THR A 1 93 ? 1.652 -4.305 16.182 1.00 92.19 93 THR A CA 1
ATOM 741 C C . THR A 1 93 ? 0.138 -4.290 15.999 1.00 92.19 93 THR A C 1
ATOM 743 O O . THR A 1 93 ? -0.371 -4.265 14.873 1.00 92.19 93 THR A O 1
ATOM 746 N N . ASP A 1 94 ? -0.578 -4.278 17.121 1.00 89.38 94 ASP A N 1
ATOM 747 C CA . ASP A 1 94 ? -2.029 -4.070 17.194 1.00 89.38 94 ASP A CA 1
ATOM 748 C C . ASP A 1 94 ? -2.375 -2.706 17.824 1.00 89.38 94 ASP A C 1
ATOM 750 O O . ASP A 1 94 ? -3.543 -2.360 17.985 1.00 89.38 94 ASP A O 1
ATOM 754 N N . ASP A 1 95 ? -1.362 -1.898 18.162 1.00 94.38 95 ASP A N 1
ATOM 755 C CA . ASP A 1 95 ? -1.560 -0.535 18.650 1.00 94.38 95 ASP A CA 1
ATOM 756 C C . ASP A 1 95 ? -1.890 0.404 17.482 1.00 94.38 95 ASP A C 1
ATOM 758 O O . ASP A 1 95 ? -1.046 0.683 16.626 1.00 94.38 95 ASP A O 1
ATOM 762 N N . ALA A 1 96 ? -3.116 0.928 17.472 1.00 92.75 96 ALA A N 1
ATOM 763 C CA . ALA A 1 96 ? -3.615 1.783 16.396 1.00 92.75 96 ALA A CA 1
ATOM 764 C C . ALA A 1 96 ? -2.761 3.047 16.182 1.00 92.75 96 ALA A C 1
ATOM 766 O O . ALA A 1 96 ? -2.587 3.494 15.049 1.00 92.75 96 ALA A O 1
ATOM 767 N N . THR A 1 97 ? -2.176 3.610 17.247 1.00 96.50 97 THR A N 1
ATOM 768 C CA . THR A 1 97 ? -1.325 4.807 17.136 1.00 96.50 97 THR A CA 1
ATOM 769 C C . THR A 1 97 ? 0.006 4.475 16.461 1.00 96.50 97 THR A C 1
ATOM 771 O O . THR A 1 97 ? 0.511 5.252 15.653 1.00 96.50 97 THR A O 1
ATOM 774 N N . GLN A 1 98 ? 0.599 3.323 16.773 1.00 96.75 98 GLN A N 1
ATOM 775 C CA . GLN A 1 98 ? 1.809 2.840 16.115 1.00 96.75 98 GLN A CA 1
ATOM 776 C C . GLN A 1 98 ? 1.546 2.457 14.662 1.00 96.75 98 GLN A C 1
ATOM 778 O O . GLN A 1 98 ? 2.352 2.813 13.805 1.00 96.75 98 GLN A O 1
ATOM 783 N N . GLN A 1 99 ? 0.430 1.782 14.376 1.00 96.56 99 GLN A N 1
ATOM 784 C CA . GLN A 1 99 ? 0.010 1.477 13.007 1.00 96.56 99 GLN A CA 1
ATOM 785 C C . GLN A 1 99 ? -0.128 2.750 12.173 1.00 96.56 99 GLN A C 1
ATOM 787 O O . GLN A 1 99 ? 0.398 2.805 11.065 1.00 96.56 99 GLN A O 1
ATOM 792 N N . ASP A 1 100 ? -0.755 3.794 12.721 1.00 96.88 100 ASP A N 1
ATOM 793 C CA . ASP A 1 100 ? -0.917 5.075 12.033 1.00 96.88 100 ASP A CA 1
ATOM 794 C C . ASP A 1 100 ? 0.430 5.739 11.700 1.00 96.88 100 ASP A C 1
ATOM 796 O O . ASP A 1 100 ? 0.649 6.138 10.557 1.00 96.88 100 ASP A O 1
ATOM 800 N N . ARG A 1 101 ? 1.381 5.751 12.646 1.00 98.06 101 ARG A N 1
ATOM 801 C CA . ARG A 1 101 ? 2.739 6.285 12.412 1.00 98.06 101 ARG A CA 1
ATOM 802 C C . ARG A 1 101 ? 3.531 5.480 11.385 1.00 98.06 101 ARG A C 1
ATOM 804 O O . ARG A 1 101 ? 4.244 6.055 10.567 1.00 98.06 101 ARG A O 1
ATOM 811 N N . LEU A 1 102 ? 3.454 4.150 11.452 1.00 98.25 102 LEU A N 1
ATOM 812 C CA . LEU A 1 102 ? 4.116 3.274 10.481 1.00 98.25 102 LEU A CA 1
ATOM 813 C C . LEU A 1 102 ? 3.544 3.499 9.085 1.00 98.25 102 LEU A C 1
ATOM 815 O O . LEU A 1 102 ? 4.297 3.520 8.114 1.00 98.25 102 LEU A O 1
ATOM 819 N N . LEU A 1 103 ? 2.230 3.702 8.999 1.00 97.75 103 LEU A N 1
ATOM 820 C CA . LEU A 1 103 ? 1.554 3.993 7.751 1.00 97.75 103 LEU A CA 1
ATOM 821 C C . LEU A 1 103 ? 1.982 5.349 7.179 1.00 97.75 103 LEU A C 1
ATOM 823 O O . LEU A 1 103 ? 2.286 5.413 5.994 1.00 97.75 103 LEU A O 1
ATOM 827 N N . ASP A 1 104 ? 2.095 6.399 7.999 1.00 98.12 104 ASP A N 1
ATOM 828 C CA . ASP A 1 104 ? 2.641 7.692 7.555 1.00 98.12 104 ASP A CA 1
ATOM 829 C C . ASP A 1 104 ? 4.041 7.540 6.954 1.00 98.12 104 ASP A C 1
ATOM 831 O O . ASP A 1 104 ? 4.334 8.060 5.873 1.00 98.12 104 ASP A O 1
ATOM 835 N N . GLU A 1 105 ? 4.906 6.776 7.625 1.00 98.12 105 GLU A N 1
ATOM 836 C CA . GLU A 1 105 ? 6.254 6.527 7.127 1.00 98.12 105 GLU A CA 1
ATOM 837 C C . GLU A 1 105 ? 6.232 5.705 5.830 1.00 98.12 105 GLU A C 1
ATOM 839 O O . GLU A 1 105 ? 6.967 6.025 4.898 1.00 98.12 105 GLU A O 1
ATOM 844 N N . MET A 1 106 ? 5.367 4.694 5.722 1.00 98.00 106 MET A N 1
ATOM 845 C CA . MET A 1 106 ? 5.186 3.920 4.490 1.00 98.00 106 MET A CA 1
ATOM 846 C C . MET A 1 106 ? 4.735 4.804 3.327 1.00 98.00 106 MET A C 1
ATOM 848 O O . MET A 1 106 ? 5.352 4.756 2.265 1.00 98.00 106 MET A O 1
ATOM 852 N N . VAL A 1 107 ? 3.703 5.628 3.529 1.00 97.19 107 VAL A N 1
ATOM 853 C CA . VAL A 1 107 ? 3.157 6.534 2.508 1.00 97.19 107 VAL A CA 1
ATOM 854 C C . VAL A 1 107 ? 4.227 7.520 2.039 1.00 97.19 107 VAL A C 1
ATOM 856 O O . VAL A 1 107 ? 4.355 7.750 0.839 1.00 97.19 107 VAL A O 1
ATOM 859 N N . SER A 1 108 ? 5.071 8.023 2.947 1.00 96.75 108 SER A N 1
ATOM 860 C CA . SER A 1 108 ? 6.161 8.949 2.601 1.00 96.75 108 SER A CA 1
ATOM 861 C C . SER A 1 108 ? 7.213 8.376 1.637 1.00 96.75 108 SER A C 1
ATOM 863 O O . SER A 1 108 ? 7.965 9.136 1.033 1.00 96.75 108 SER A O 1
ATOM 865 N N . LEU A 1 109 ? 7.281 7.047 1.494 1.00 96.75 109 LEU A N 1
ATOM 866 C CA . LEU A 1 109 ? 8.207 6.357 0.588 1.00 96.75 109 LEU A CA 1
ATOM 867 C C . LEU A 1 109 ? 7.603 6.086 -0.793 1.00 96.75 109 LEU A C 1
ATOM 869 O O . LEU A 1 109 ? 8.316 5.627 -1.687 1.00 96.75 109 LEU A O 1
ATOM 873 N N . THR A 1 110 ? 6.293 6.275 -0.945 1.00 95.19 110 THR A N 1
ATOM 874 C CA . THR A 1 110 ? 5.576 5.947 -2.179 1.00 95.19 110 THR A CA 1
ATOM 875 C C . THR A 1 110 ? 5.765 7.060 -3.209 1.00 95.19 110 THR A C 1
ATOM 877 O O . THR A 1 110 ? 5.875 8.230 -2.835 1.00 95.19 110 THR A O 1
ATOM 880 N N . PRO A 1 111 ? 5.861 6.715 -4.503 1.00 92.94 111 PRO A N 1
ATOM 881 C CA . PRO A 1 111 ? 6.147 7.691 -5.536 1.00 92.94 111 PRO A CA 1
ATOM 882 C C . PRO A 1 111 ? 4.930 8.593 -5.748 1.00 92.94 111 PRO A C 1
ATOM 884 O O . PRO A 1 111 ? 3.792 8.121 -5.813 1.00 92.94 111 PRO A O 1
ATOM 887 N N . GLY A 1 112 ? 5.163 9.893 -5.913 1.00 87.81 112 GLY A N 1
ATOM 888 C CA . GLY A 1 112 ? 4.111 10.817 -6.340 1.00 87.81 112 GLY A CA 1
ATOM 889 C C . GLY A 1 112 ? 3.752 10.629 -7.818 1.00 87.81 112 GLY A C 1
ATOM 890 O O . GLY A 1 112 ? 4.533 10.068 -8.587 1.00 87.81 112 GLY A O 1
ATOM 891 N N . THR A 1 113 ? 2.613 11.173 -8.253 1.00 84.25 113 THR A N 1
ATOM 892 C CA . THR A 1 113 ? 2.091 11.039 -9.630 1.00 84.25 113 THR A CA 1
ATOM 893 C C . THR A 1 113 ? 3.091 11.470 -10.714 1.00 84.25 113 THR A C 1
ATOM 895 O O . THR A 1 113 ? 3.160 10.872 -11.783 1.00 84.25 113 THR A O 1
ATOM 898 N N . VAL A 1 114 ? 3.916 12.490 -10.445 1.00 84.50 114 VAL A N 1
ATOM 899 C CA . VAL A 1 114 ? 4.934 12.966 -11.401 1.00 84.50 114 VAL A CA 1
ATOM 900 C C . VAL A 1 114 ? 6.085 11.970 -11.554 1.00 84.50 114 VAL A C 1
ATOM 902 O O . VAL A 1 114 ? 6.502 11.689 -12.674 1.00 84.50 114 VAL A O 1
ATOM 905 N N . GLU A 1 115 ? 6.606 11.443 -10.443 1.00 85.94 115 GLU A N 1
ATOM 906 C CA . GLU A 1 115 ? 7.684 10.443 -10.460 1.00 85.94 115 GLU A CA 1
ATOM 907 C C . GLU A 1 115 ? 7.213 9.165 -11.160 1.00 85.94 115 GLU A C 1
ATOM 909 O O . GLU A 1 115 ? 7.897 8.622 -12.027 1.00 85.94 115 GLU A O 1
ATOM 914 N N . GLN A 1 116 ? 6.001 8.743 -10.815 1.00 86.19 116 GLN A N 1
ATOM 915 C CA . GLN A 1 116 ? 5.270 7.670 -11.462 1.00 86.19 116 GLN A CA 1
ATOM 916 C C . GLN A 1 116 ? 5.248 7.840 -12.989 1.00 86.19 116 GLN A C 1
ATOM 918 O O . GLN A 1 116 ? 5.785 6.997 -13.713 1.00 86.19 116 GLN A O 1
ATOM 923 N N . GLU A 1 117 ? 4.687 8.944 -13.492 1.00 86.56 117 GLU A N 1
ATOM 924 C CA . GLU A 1 117 ? 4.559 9.178 -14.935 1.00 86.56 117 GLU A CA 1
ATOM 925 C C . GLU A 1 117 ? 5.923 9.199 -15.640 1.00 86.56 117 GLU A C 1
ATOM 927 O O . GLU A 1 117 ? 6.067 8.639 -16.724 1.00 86.56 117 GLU A O 1
ATOM 932 N N . GLN A 1 118 ? 6.956 9.773 -15.016 1.00 88.25 118 GLN A N 1
ATOM 933 C CA . GLN A 1 118 ? 8.312 9.772 -15.574 1.00 88.25 118 GLN A CA 1
ATOM 934 C C . GLN A 1 118 ? 8.857 8.355 -15.777 1.00 88.25 118 GLN A C 1
ATOM 936 O O . GLN A 1 118 ? 9.416 8.057 -16.836 1.00 88.25 118 GLN A O 1
ATOM 941 N N . VAL A 1 119 ? 8.677 7.471 -14.792 1.00 88.06 119 VAL A N 1
ATOM 942 C CA . VAL A 1 119 ? 9.105 6.069 -14.899 1.00 88.06 119 VAL A CA 1
ATOM 943 C C . VAL A 1 119 ? 8.301 5.334 -15.970 1.00 88.06 119 VAL A C 1
ATOM 945 O O . VAL A 1 119 ? 8.881 4.602 -16.776 1.00 88.06 119 VAL A O 1
ATOM 948 N N . TRP A 1 120 ? 6.990 5.575 -16.050 1.00 87.25 120 TRP A N 1
ATOM 949 C CA . TRP A 1 120 ? 6.148 5.002 -17.101 1.00 87.25 120 TRP A CA 1
ATOM 950 C C . TRP A 1 120 ? 6.554 5.453 -18.503 1.00 87.25 120 TRP A C 1
ATOM 952 O O . TRP A 1 120 ? 6.610 4.626 -19.416 1.00 87.25 120 TRP A O 1
ATOM 962 N N . GLN A 1 121 ? 6.868 6.734 -18.684 1.00 89.94 121 GLN A N 1
ATOM 963 C CA . GLN A 1 121 ? 7.340 7.259 -19.964 1.00 89.94 121 GLN A CA 1
ATOM 964 C C . GLN A 1 121 ? 8.699 6.670 -20.349 1.00 89.94 121 GLN A C 1
ATOM 966 O O . GLN A 1 121 ? 8.860 6.196 -21.473 1.00 89.94 121 GLN A O 1
ATOM 971 N N . ALA A 1 122 ? 9.643 6.593 -19.407 1.00 90.56 122 ALA A N 1
ATOM 972 C CA . ALA A 1 122 ? 10.947 5.984 -19.657 1.00 90.56 122 ALA A CA 1
ATOM 973 C C . ALA A 1 122 ? 10.830 4.511 -20.095 1.00 90.56 122 ALA A C 1
ATOM 975 O O . ALA A 1 122 ? 11.517 4.078 -21.024 1.00 90.56 122 ALA A O 1
ATOM 976 N N . GLU A 1 123 ? 9.935 3.737 -19.472 1.00 88.50 123 GLU A N 1
ATOM 977 C CA . GLU A 1 123 ? 9.704 2.345 -19.870 1.00 88.50 123 GLU A CA 1
ATOM 978 C C . GLU A 1 123 ? 8.995 2.243 -21.232 1.00 88.50 123 GLU A C 1
ATOM 980 O O . GLU A 1 123 ? 9.358 1.390 -22.044 1.00 88.50 123 GLU A O 1
ATOM 985 N N . ARG A 1 124 ? 8.046 3.138 -21.549 1.00 89.56 124 ARG A N 1
ATOM 986 C CA . ARG A 1 124 ? 7.431 3.212 -22.891 1.00 89.56 124 ARG A CA 1
ATOM 987 C C . ARG A 1 124 ? 8.481 3.467 -23.972 1.00 89.56 124 ARG A C 1
ATOM 989 O O . ARG A 1 124 ? 8.536 2.720 -24.951 1.00 89.56 124 ARG A O 1
ATOM 996 N N . ASP A 1 125 ? 9.347 4.455 -23.771 1.00 92.56 125 ASP A N 1
ATOM 997 C CA . ASP A 1 125 ? 10.423 4.791 -24.708 1.00 92.56 125 ASP A CA 1
ATOM 998 C C . ASP A 1 125 ? 11.393 3.621 -24.902 1.00 92.56 125 ASP A C 1
ATOM 1000 O O . ASP A 1 125 ? 11.780 3.285 -26.030 1.00 92.56 125 ASP A O 1
ATOM 1004 N N . ARG A 1 126 ? 11.742 2.936 -23.808 1.00 91.56 126 ARG A N 1
ATOM 1005 C CA . ARG A 1 126 ? 12.558 1.722 -23.847 1.00 91.56 126 ARG A CA 1
ATOM 1006 C C . ARG A 1 126 ? 11.884 0.626 -24.673 1.00 91.56 126 ARG A C 1
ATOM 1008 O O . ARG A 1 126 ? 12.536 0.054 -25.550 1.00 91.56 126 ARG A O 1
ATOM 1015 N N . LEU A 1 127 ? 10.607 0.331 -24.439 1.00 89.56 127 LEU A N 1
ATOM 1016 C CA . LEU A 1 127 ? 9.873 -0.697 -25.184 1.00 89.56 127 LEU A CA 1
ATOM 1017 C C . LEU A 1 127 ? 9.766 -0.357 -26.678 1.00 89.56 127 LEU A C 1
ATOM 1019 O O . LEU A 1 127 ? 9.964 -1.233 -27.524 1.00 89.56 127 LEU A O 1
ATOM 1023 N N . GLU A 1 128 ? 9.535 0.910 -27.021 1.00 89.31 128 GLU A N 1
ATOM 1024 C CA . GLU A 1 128 ? 9.543 1.375 -28.412 1.00 89.31 128 GLU A CA 1
ATOM 1025 C C . GLU A 1 128 ? 10.928 1.254 -29.060 1.00 89.31 128 GLU A C 1
ATOM 1027 O O . GLU A 1 128 ? 11.039 0.899 -30.238 1.00 89.31 128 GLU A O 1
ATOM 1032 N N . SER A 1 129 ? 12.008 1.466 -28.303 1.00 87.56 129 SER A N 1
ATOM 1033 C CA . SER A 1 129 ? 13.368 1.220 -28.794 1.00 87.56 129 SER A CA 1
ATOM 1034 C C . SER A 1 129 ? 13.617 -0.266 -29.084 1.00 87.56 129 SER A C 1
ATOM 1036 O O . SER A 1 129 ? 14.208 -0.597 -30.112 1.00 87.56 129 SER A O 1
ATOM 1038 N N . ILE A 1 130 ? 13.094 -1.170 -28.244 1.00 85.94 130 ILE A N 1
ATOM 1039 C CA . ILE A 1 130 ? 13.217 -2.622 -28.425 1.00 85.94 130 ILE A CA 1
ATOM 1040 C C . ILE A 1 130 ? 12.468 -3.078 -29.678 1.00 85.94 130 ILE A C 1
ATOM 1042 O O . ILE A 1 130 ? 13.009 -3.862 -30.455 1.00 85.94 130 ILE A O 1
ATOM 1046 N N . LYS A 1 131 ? 11.259 -2.557 -29.930 1.00 82.50 131 LYS A N 1
ATOM 1047 C CA . LYS A 1 131 ? 10.496 -2.865 -31.155 1.00 82.50 131 LYS A CA 1
ATOM 1048 C C . LYS A 1 131 ? 11.246 -2.485 -32.436 1.00 82.50 131 LYS A C 1
ATOM 1050 O O . LYS A 1 131 ? 11.071 -3.140 -33.460 1.00 82.50 131 LYS A O 1
ATOM 1055 N N . LYS A 1 132 ? 12.084 -1.444 -32.385 1.00 80.56 132 LYS A N 1
ATOM 1056 C CA . LYS A 1 132 ? 12.910 -0.991 -33.518 1.00 80.56 132 LYS A CA 1
ATOM 1057 C C . LYS A 1 132 ? 14.148 -1.863 -33.752 1.00 80.56 132 LYS A C 1
ATOM 1059 O O . LYS A 1 132 ? 14.767 -1.754 -34.811 1.00 80.56 132 LYS A O 1
ATOM 1064 N N . LEU A 1 133 ? 14.526 -2.725 -32.806 1.00 80.00 133 LEU A N 1
ATOM 1065 C CA . LEU A 1 133 ? 15.652 -3.638 -32.989 1.00 80.00 133 LEU A CA 1
ATOM 1066 C C . LEU A 1 133 ? 15.294 -4.718 -34.021 1.00 80.00 133 LEU A C 1
ATOM 1068 O O . LEU A 1 133 ? 14.310 -5.444 -33.888 1.00 80.00 133 LEU A O 1
ATOM 1072 N N . SER A 1 134 ? 16.129 -4.855 -35.055 1.00 71.12 134 SER A N 1
ATOM 1073 C CA . SER A 1 134 ? 15.992 -5.920 -36.052 1.00 71.12 134 SER A CA 1
ATOM 1074 C C . SER A 1 134 ? 16.245 -7.277 -35.396 1.00 71.12 134 SER A C 1
ATOM 1076 O O . SER A 1 134 ? 17.372 -7.606 -35.019 1.00 71.12 134 SER A O 1
ATOM 1078 N N . THR A 1 135 ? 15.196 -8.086 -35.264 1.00 74.00 135 THR A N 1
ATOM 1079 C CA . THR A 1 135 ? 15.335 -9.463 -34.794 1.00 74.00 135 THR A CA 1
ATOM 1080 C C . THR A 1 135 ? 15.872 -10.332 -35.934 1.00 74.00 135 THR A C 1
ATOM 1082 O O . THR A 1 135 ? 15.292 -10.417 -37.017 1.00 74.00 135 THR A O 1
ATOM 1085 N N . ARG A 1 136 ? 17.015 -10.994 -35.720 1.00 71.12 136 ARG A N 1
ATOM 1086 C CA . ARG A 1 136 ? 17.511 -12.036 -36.630 1.00 71.12 136 ARG A CA 1
ATOM 1087 C C . ARG A 1 136 ? 17.107 -13.395 -36.084 1.00 71.12 136 ARG A C 1
ATOM 1089 O O . ARG A 1 136 ? 17.483 -13.759 -34.974 1.00 71.12 136 ARG A O 1
ATOM 1096 N N . ARG A 1 137 ? 16.369 -14.171 -36.881 1.00 71.81 137 ARG A N 1
ATOM 1097 C CA . ARG A 1 137 ? 16.047 -15.564 -36.553 1.00 71.81 137 ARG A CA 1
ATOM 1098 C C . ARG A 1 137 ? 17.327 -16.402 -36.647 1.00 71.81 137 ARG A C 1
ATOM 1100 O O . ARG A 1 137 ? 17.730 -16.804 -37.736 1.00 71.81 137 ARG A O 1
ATOM 1107 N N . VAL A 1 138 ? 17.963 -16.662 -35.508 1.00 77.50 138 VAL A N 1
ATOM 1108 C CA . VAL A 1 138 ? 19.055 -17.638 -35.413 1.00 77.50 138 VAL A CA 1
ATOM 1109 C C . VAL A 1 138 ? 18.427 -19.024 -35.504 1.00 77.50 138 VAL A C 1
ATOM 1111 O O . VAL A 1 138 ? 17.602 -19.396 -34.671 1.00 77.50 138 VAL A O 1
ATOM 1114 N N . LYS A 1 139 ? 18.761 -19.780 -36.555 1.00 67.81 139 LYS A N 1
ATOM 1115 C CA . LYS A 1 139 ? 18.306 -21.168 -36.668 1.00 67.81 139 LYS A CA 1
ATOM 1116 C C . LYS A 1 139 ? 18.909 -21.966 -35.502 1.00 67.81 139 LYS A C 1
ATOM 1118 O O . LYS A 1 139 ? 20.118 -21.863 -35.293 1.00 67.81 139 LYS A O 1
ATOM 1123 N N . PRO A 1 140 ? 18.114 -22.751 -34.755 1.00 65.31 140 PRO A N 1
ATOM 1124 C CA . PRO A 1 140 ? 18.664 -23.638 -33.742 1.00 65.31 140 PRO A CA 1
ATOM 1125 C C . PRO A 1 140 ? 19.666 -24.591 -34.403 1.00 65.31 140 PRO A C 1
ATOM 1127 O O . PRO A 1 140 ? 19.383 -25.177 -35.446 1.00 65.31 140 PRO A O 1
ATOM 1130 N N . PHE A 1 141 ? 20.841 -24.746 -33.792 1.00 58.16 141 PHE A N 1
ATOM 1131 C CA . PHE A 1 141 ? 21.946 -25.574 -34.303 1.00 58.16 141 PHE A CA 1
ATOM 1132 C C . PHE A 1 141 ? 21.645 -27.090 -34.289 1.00 58.16 141 PHE A C 1
ATOM 1134 O O . PHE A 1 141 ? 22.466 -27.912 -34.698 1.00 58.16 141 PHE A O 1
ATOM 1141 N N . TRP A 1 142 ? 20.447 -27.479 -33.850 1.00 59.53 142 TRP A N 1
ATOM 1142 C CA . TRP A 1 142 ? 19.973 -28.856 -33.757 1.00 59.53 142 TRP A CA 1
ATOM 1143 C C . TRP A 1 142 ? 19.448 -29.356 -35.105 1.00 59.53 142 TRP A C 1
ATOM 1145 O O . TRP A 1 142 ? 18.255 -29.585 -35.281 1.00 59.53 142 TRP A O 1
ATOM 1155 N N . GLY A 1 143 ? 20.341 -29.505 -36.082 1.00 55.81 143 GLY A N 1
ATOM 1156 C CA . GLY A 1 143 ? 19.934 -30.012 -37.394 1.00 55.81 143 GLY A CA 1
ATOM 1157 C C . GLY A 1 143 ? 21.039 -30.304 -38.399 1.00 55.81 143 GLY A C 1
ATOM 1158 O O . GLY A 1 143 ? 20.729 -30.411 -39.578 1.00 55.81 143 GLY A O 1
ATOM 1159 N N . GLY A 1 144 ? 22.308 -30.413 -37.988 1.00 51.16 144 GLY A N 1
ATOM 1160 C CA . GLY A 1 144 ? 23.395 -30.536 -38.969 1.00 51.16 144 GLY A CA 1
ATOM 1161 C C . GLY A 1 144 ? 24.613 -31.359 -38.580 1.00 51.16 144 GLY A C 1
ATOM 1162 O O . GLY A 1 144 ? 25.546 -31.403 -39.367 1.00 51.16 144 GLY A O 1
ATOM 1163 N N . ASN A 1 145 ? 24.647 -32.011 -37.415 1.00 54.72 145 ASN A N 1
ATOM 1164 C CA . ASN A 1 145 ? 25.838 -32.755 -37.009 1.00 54.72 145 ASN A CA 1
ATOM 1165 C C . ASN A 1 145 ? 25.477 -34.180 -36.578 1.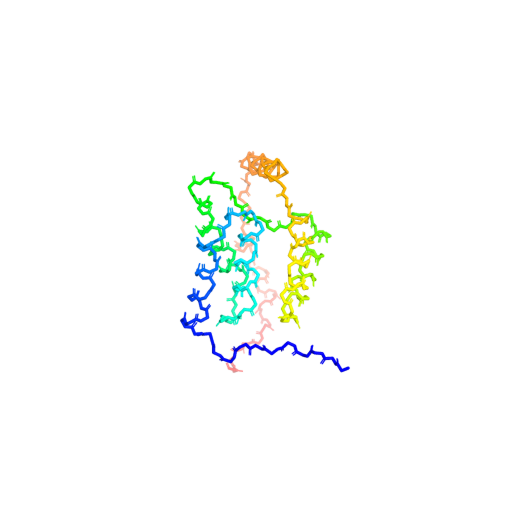00 54.72 145 ASN A C 1
ATOM 1167 O O . ASN A 1 145 ? 25.378 -34.494 -35.390 1.00 54.72 145 ASN A O 1
ATOM 1171 N N . GLN A 1 146 ? 25.263 -35.054 -37.570 1.00 58.00 146 GLN A N 1
ATOM 1172 C CA . GLN A 1 146 ? 25.200 -36.504 -37.347 1.00 58.00 146 GLN A CA 1
ATOM 1173 C C . GLN A 1 146 ? 26.432 -36.994 -36.564 1.00 58.00 146 GLN A C 1
ATOM 1175 O O . GLN A 1 146 ? 26.295 -37.878 -35.723 1.00 58.00 146 GLN A O 1
ATOM 1180 N N . GLU A 1 147 ? 27.595 -36.358 -36.745 1.00 54.44 147 GLU A N 1
ATOM 1181 C CA . GLU A 1 147 ? 28.815 -36.654 -35.987 1.00 54.44 147 GLU A CA 1
ATOM 1182 C C . GLU A 1 147 ? 28.700 -36.349 -34.487 1.00 54.44 147 GLU A C 1
ATOM 1184 O O . GLU A 1 147 ? 29.184 -37.132 -33.675 1.00 54.44 147 GLU A O 1
ATOM 1189 N N . PHE A 1 148 ? 28.024 -35.268 -34.080 1.00 57.16 148 PHE A N 1
ATOM 1190 C CA . PHE A 1 148 ? 27.902 -34.915 -32.658 1.00 57.16 148 PHE A CA 1
ATOM 1191 C C . PHE A 1 148 ? 26.983 -35.896 -31.918 1.00 57.16 148 PHE A C 1
ATOM 1193 O O . PHE A 1 148 ? 27.296 -36.339 -30.815 1.00 57.16 148 PHE A O 1
ATOM 1200 N N . ARG A 1 149 ? 25.886 -36.325 -32.560 1.00 53.59 149 ARG A N 1
ATOM 1201 C CA . ARG A 1 149 ? 25.020 -37.384 -32.017 1.00 53.59 149 ARG A CA 1
ATOM 1202 C C . ARG A 1 149 ? 25.758 -38.723 -31.932 1.00 53.59 149 ARG A C 1
ATOM 1204 O O . ARG A 1 149 ? 25.710 -39.370 -30.894 1.00 53.59 149 ARG A O 1
ATOM 1211 N N . GLN A 1 150 ? 26.491 -39.116 -32.976 1.00 57.88 150 GLN A N 1
ATOM 1212 C CA . GLN A 1 150 ? 27.246 -40.377 -32.975 1.00 57.88 150 GLN A CA 1
ATOM 1213 C C . GLN A 1 150 ? 28.420 -40.391 -31.987 1.00 57.88 150 GLN A C 1
ATOM 1215 O O . GLN A 1 150 ? 28.758 -41.455 -31.477 1.00 57.88 150 GLN A O 1
ATOM 1220 N N . ARG A 1 151 ? 29.044 -39.239 -31.713 1.00 58.69 151 ARG A N 1
ATOM 1221 C CA . ARG A 1 151 ? 30.221 -39.149 -30.839 1.00 58.69 151 ARG A CA 1
ATOM 1222 C C . ARG A 1 151 ? 29.876 -39.027 -29.355 1.00 58.69 151 ARG A C 1
ATOM 1224 O O . ARG A 1 151 ? 30.658 -39.495 -28.536 1.00 58.69 151 ARG A O 1
ATOM 1231 N N . TYR A 1 152 ? 28.731 -38.431 -29.017 1.00 55.38 152 TYR A N 1
ATOM 1232 C CA . TYR A 1 152 ? 28.390 -38.106 -27.625 1.00 55.38 152 TYR A CA 1
ATOM 1233 C C . TYR A 1 152 ? 27.115 -38.777 -27.094 1.00 55.38 152 TYR A C 1
ATOM 1235 O O . TYR A 1 152 ? 26.965 -38.859 -25.882 1.00 55.38 152 TYR A O 1
ATOM 1243 N N . LEU A 1 153 ? 26.222 -39.296 -27.951 1.00 56.62 153 LEU A N 1
ATOM 1244 C CA . LEU A 1 153 ? 25.003 -40.003 -27.510 1.00 56.62 153 LEU A CA 1
ATOM 1245 C C . LEU A 1 153 ? 25.102 -41.529 -27.622 1.00 56.62 153 LEU A C 1
ATOM 1247 O O . LEU A 1 153 ? 24.194 -42.225 -27.195 1.00 56.62 153 LEU A O 1
ATOM 1251 N N . LYS A 1 154 ? 26.193 -42.072 -28.178 1.00 53.22 154 LYS A N 1
ATOM 1252 C CA . LYS A 1 154 ? 26.365 -43.527 -28.353 1.00 53.22 154 LYS A CA 1
ATOM 1253 C C . LYS A 1 154 ? 26.765 -44.263 -27.065 1.00 53.22 154 LYS A C 1
ATOM 1255 O O . LYS A 1 154 ? 26.755 -45.485 -27.052 1.00 53.22 154 LYS A O 1
ATOM 1260 N N . ASN A 1 155 ? 27.108 -43.513 -26.012 1.00 53.81 155 ASN A N 1
ATOM 1261 C CA . ASN A 1 155 ? 27.569 -44.033 -24.722 1.00 53.81 155 ASN A CA 1
ATOM 1262 C C . ASN A 1 155 ? 26.725 -43.535 -23.533 1.00 53.81 155 ASN A C 1
ATOM 1264 O O . ASN A 1 155 ? 27.187 -43.640 -22.398 1.00 53.81 155 ASN A O 1
ATOM 1268 N N . LEU A 1 156 ? 25.536 -42.962 -23.758 1.00 53.59 156 LEU A N 1
ATOM 1269 C CA . LEU A 1 156 ? 24.603 -42.800 -22.643 1.00 53.59 156 LEU A CA 1
ATOM 1270 C C . LEU A 1 156 ? 23.992 -44.179 -22.355 1.00 53.59 156 LEU A C 1
ATOM 1272 O O . LEU A 1 156 ? 23.498 -44.798 -23.298 1.00 53.59 156 LEU A O 1
ATOM 1276 N N . PRO A 1 157 ? 24.051 -44.680 -21.109 1.00 55.94 157 PRO A N 1
ATOM 1277 C CA . PRO A 1 157 ? 23.250 -45.829 -20.715 1.00 55.94 157 PRO A CA 1
ATOM 1278 C C . PRO A 1 157 ? 21.781 -45.512 -20.997 1.00 55.94 157 PRO A C 1
ATOM 1280 O O . PRO A 1 157 ? 21.334 -44.399 -20.714 1.00 55.94 157 PRO A O 1
ATOM 1283 N N . ASP A 1 158 ? 21.054 -46.464 -21.577 1.00 51.72 158 ASP A N 1
ATOM 1284 C CA . ASP A 1 158 ? 19.601 -46.371 -21.638 1.00 51.72 158 ASP A CA 1
ATOM 1285 C C . ASP A 1 158 ? 19.094 -46.326 -20.192 1.00 51.72 158 ASP A C 1
ATOM 1287 O O . ASP A 1 158 ? 19.252 -47.301 -19.457 1.00 51.72 158 ASP A O 1
ATOM 1291 N N . ASP A 1 159 ? 18.498 -45.203 -19.783 1.00 55.88 159 ASP A N 1
ATOM 1292 C CA . ASP A 1 159 ? 17.646 -45.151 -18.594 1.00 55.88 159 ASP A CA 1
ATOM 1293 C C . ASP A 1 159 ? 16.385 -45.978 -18.897 1.00 55.88 159 ASP A C 1
ATOM 1295 O O . ASP A 1 159 ? 15.316 -45.465 -19.233 1.00 55.88 159 ASP A O 1
ATOM 1299 N N . GLN A 1 160 ? 16.540 -47.297 -18.837 1.00 50.56 160 GLN A N 1
ATOM 1300 C CA . GLN A 1 160 ? 15.479 -48.220 -18.475 1.00 50.56 160 GLN A CA 1
ATOM 1301 C C . GLN A 1 160 ? 15.798 -48.719 -17.077 1.00 50.56 160 GLN A C 1
ATOM 1303 O O . GLN A 1 160 ? 16.494 -49.714 -16.919 1.00 50.56 160 GLN A O 1
ATOM 1308 N N . ASP A 1 161 ? 15.395 -47.914 -16.097 1.00 46.56 161 ASP A N 1
ATOM 1309 C CA . ASP A 1 161 ? 14.837 -48.323 -14.806 1.00 46.56 161 ASP A CA 1
ATOM 1310 C C . ASP A 1 161 ? 14.902 -47.121 -13.857 1.00 46.56 161 ASP A C 1
ATOM 1312 O O . ASP A 1 161 ? 15.932 -46.890 -13.228 1.00 46.56 161 ASP A O 1
ATOM 1316 N N . LEU A 1 162 ? 13.800 -46.361 -13.782 1.00 37.91 162 LEU A N 1
ATOM 1317 C CA . LEU A 1 162 ? 13.292 -45.647 -12.598 1.00 37.91 162 LEU A CA 1
ATOM 1318 C C . LEU A 1 162 ? 11.837 -45.213 -12.836 1.00 37.91 162 LEU A C 1
ATOM 1320 O O . LEU A 1 162 ? 11.570 -44.554 -13.867 1.00 37.91 162 LEU A O 1
#

Sequence (162 aa):
MGDSYTLPEIVTEGILQEMIDRFDTSEYTTKDGWRVFADLAKMQPFQDGNKRTALIAANEAMGAFETQDFLVLPLQPESNTKFIGLLMRYYLTDDATQQDRLLDEMVSLTPGTVEQEQVWQAERDRLESIKKLSTRRVKPFWGGNQEFRQRYLKNLPDDQDL

pLDDT: mean 85.07, std 15.98, range [37.91, 98.38]

Organism: Limosilactobacillus fermentum (NCBI:txid1613)